Protein AF-A0AAI8CLS2-F1 (afdb_monomer_lite)

Organism: Fervidobacterium islandicum (NCBI:txid2423)

pLDDT: mean 77.02, std 8.95, range [35.53, 89.19]

Secondary structure (DSSP, 8-state):
-HHHHHHHHHHHHHIIIIIHHHHHHHHHHH-HHHHHHHHHTHHHHHHHHHHHHHHHHHHHHHHHHHHHHHHHHHHHHHHHHHHHTTTT----HHHHHHHHHHHHHHHHHHHHHTHHHHHHHHHHHHHHHHHHHHHHHHHHHHT----HHHHHHHHHHHHHHHHHHHHHHHHHTTTS--

Radius of gyration: 22.96 Å; chains: 1; bounding box: 49×46×66 Å

Sequence (178 aa):
MVELVTLLAMGLIVGYGYVSPLIFNFVEKFLPQLSNSFQSNALLYSIIISVIFAVIFYSLYKSIIFLGSFIISFLVGSFLIKSFLTPYLTLEWYVYVVIGLLTGLIGGLYAVRNSSKFVGLVSTAVCSFILASIASSFFDKYVFALNNTVFGWIVFVLSLFIFLVRITKLWGVKEHGK

Foldseek 3Di:
DVVLVVLLVVLLCCLQPPVLVVVLVVCCVPPVVCNVVCVVCVVVVSVVSSNVSSVVSVVCVLVVQLQVQLVVQLVVQLVCCVVPVVVPDPDDPVVSNVSSNVSSNVRSVVCSVVVVVSCVLVVLLVVLLVVLLVVLVCCCVPPHVDDPVVSVVSSVVRSVVSSVVVVCVVPVVVVPDD

Structure (mmCIF, N/CA/C/O backbone):
data_AF-A0AAI8CLS2-F1
#
_entry.id   AF-A0AAI8CLS2-F1
#
loop_
_at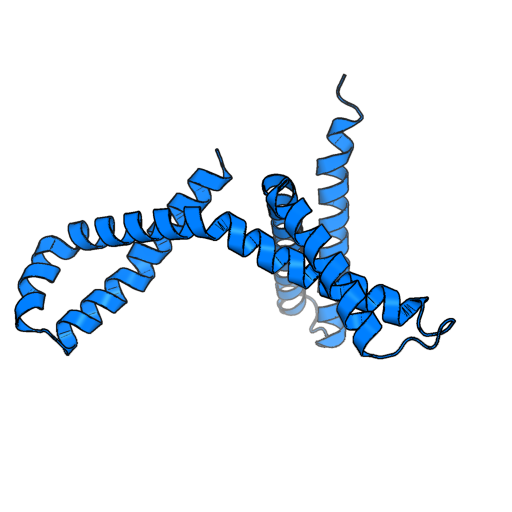om_site.group_PDB
_atom_site.id
_atom_site.type_symbol
_atom_site.label_atom_id
_atom_site.label_alt_id
_atom_site.label_comp_id
_atom_site.label_asym_id
_atom_site.label_entity_id
_atom_site.label_seq_id
_atom_site.pdbx_PDB_ins_code
_atom_site.Cartn_x
_atom_site.Cartn_y
_atom_site.Cartn_z
_atom_site.occupancy
_atom_site.B_iso_or_equiv
_atom_site.auth_seq_id
_atom_site.auth_comp_id
_atom_site.auth_asym_id
_atom_site.auth_atom_id
_atom_site.pdbx_PDB_model_num
ATOM 1 N N . MET A 1 1 ? -17.441 11.605 -0.946 1.00 51.47 1 MET A N 1
ATOM 2 C CA . MET A 1 1 ? -18.238 10.925 0.101 1.00 51.47 1 MET A CA 1
ATOM 3 C C . MET A 1 1 ? -17.693 9.548 0.446 1.00 51.47 1 MET A C 1
ATOM 5 O O . MET A 1 1 ? -17.445 9.331 1.619 1.00 51.47 1 MET A O 1
ATOM 9 N N . VAL A 1 2 ? -17.460 8.653 -0.526 1.00 60.72 2 VAL A N 1
ATOM 10 C CA . VAL A 1 2 ? -17.016 7.268 -0.253 1.00 60.72 2 VAL A CA 1
ATOM 11 C C . VAL A 1 2 ? -15.751 7.199 0.613 1.00 60.72 2 VAL A C 1
ATOM 13 O O . VAL A 1 2 ? -15.789 6.524 1.629 1.00 60.72 2 VAL A O 1
ATOM 16 N N . GLU A 1 3 ? -14.697 7.967 0.298 1.00 62.22 3 GLU A N 1
ATOM 17 C CA . GLU A 1 3 ? -13.456 8.015 1.104 1.00 62.22 3 GLU A CA 1
ATOM 18 C C . GLU A 1 3 ? -13.710 8.360 2.580 1.00 62.22 3 GLU A C 1
ATOM 20 O O . GLU A 1 3 ? -13.174 7.717 3.480 1.00 62.22 3 GLU A O 1
ATOM 25 N N . LEU A 1 4 ? -14.557 9.361 2.825 1.00 64.81 4 LEU A N 1
ATOM 26 C CA . LEU A 1 4 ? -14.861 9.866 4.162 1.00 64.81 4 LEU A CA 1
ATOM 27 C C . LEU A 1 4 ? -15.643 8.818 4.967 1.00 64.81 4 LEU A C 1
ATOM 29 O O . LEU A 1 4 ? -15.318 8.561 6.122 1.00 64.81 4 LEU A O 1
ATOM 33 N N . VAL A 1 5 ? -16.603 8.144 4.324 1.00 71.31 5 VAL A N 1
ATOM 34 C CA . VAL A 1 5 ? -17.370 7.043 4.926 1.00 71.31 5 VAL A CA 1
ATOM 35 C C . VAL A 1 5 ? -16.474 5.836 5.211 1.00 71.31 5 VAL A C 1
ATOM 37 O O . VAL A 1 5 ? -16.562 5.260 6.290 1.00 71.31 5 VAL A O 1
ATOM 40 N N . THR A 1 6 ? -15.570 5.474 4.296 1.00 70.00 6 THR A N 1
ATOM 41 C CA . THR A 1 6 ? -14.635 4.359 4.513 1.00 70.00 6 THR A CA 1
ATOM 42 C C . THR A 1 6 ? -13.620 4.648 5.611 1.00 70.00 6 THR A C 1
ATOM 44 O O . THR A 1 6 ? -13.322 3.755 6.393 1.00 70.00 6 THR A O 1
ATOM 47 N N . LEU A 1 7 ? -13.116 5.882 5.722 1.00 72.69 7 LEU A N 1
ATOM 48 C CA . LEU A 1 7 ? -12.191 6.277 6.791 1.00 72.69 7 LEU A CA 1
ATOM 49 C C . LEU A 1 7 ? -12.884 6.318 8.153 1.00 72.69 7 LEU A C 1
ATOM 51 O O . LEU A 1 7 ? -12.313 5.850 9.134 1.00 72.69 7 LEU A O 1
ATOM 55 N N . LEU A 1 8 ? -14.125 6.814 8.200 1.00 71.38 8 LEU A N 1
ATOM 56 C CA . LEU A 1 8 ? -14.969 6.733 9.393 1.00 71.38 8 LEU A CA 1
ATOM 57 C C . LEU A 1 8 ? -15.184 5.277 9.807 1.00 71.38 8 LEU A C 1
ATOM 59 O O . LEU A 1 8 ? -14.926 4.931 10.954 1.00 71.38 8 LEU A O 1
ATOM 63 N N . ALA A 1 9 ? -15.591 4.412 8.876 1.00 76.62 9 ALA A N 1
ATOM 64 C CA . ALA A 1 9 ? -15.801 2.994 9.150 1.00 76.62 9 ALA A CA 1
ATOM 65 C C . ALA A 1 9 ? -14.513 2.305 9.629 1.00 76.62 9 ALA A C 1
ATOM 67 O O . ALA A 1 9 ? -14.543 1.570 10.611 1.00 76.62 9 ALA A O 1
ATOM 68 N N . MET A 1 10 ? -13.370 2.586 8.996 1.00 76.81 10 MET A N 1
ATOM 69 C CA . MET A 1 10 ? -12.078 2.026 9.398 1.00 76.81 10 MET A CA 1
ATOM 70 C C . MET A 1 10 ? -11.673 2.493 10.801 1.00 76.81 10 MET A C 1
ATOM 72 O O . MET A 1 10 ? -11.238 1.686 11.617 1.00 76.81 10 MET A O 1
ATOM 76 N N . GLY A 1 11 ? -11.854 3.781 11.109 1.00 75.19 11 GLY A N 1
ATOM 77 C CA . GLY A 1 11 ? -11.578 4.326 12.436 1.00 75.19 11 GLY A CA 1
ATOM 78 C C . GLY A 1 11 ? -12.482 3.749 13.519 1.00 75.19 11 GLY A C 1
ATOM 79 O O . GLY A 1 11 ? -12.001 3.462 14.613 1.00 75.19 11 GLY A O 1
ATOM 80 N N . LEU A 1 12 ? -13.749 3.485 13.189 1.00 79.50 12 LEU A N 1
ATOM 81 C CA . LEU A 1 12 ? -14.672 2.797 14.085 1.00 79.50 12 LEU A CA 1
ATOM 82 C C . LEU A 1 12 ? -14.254 1.340 14.328 1.00 79.50 12 LEU A C 1
ATOM 84 O O . LEU A 1 12 ? -14.212 0.905 15.474 1.00 79.50 12 LEU A O 1
ATOM 88 N N . ILE A 1 13 ? -13.889 0.600 13.276 1.00 83.44 13 ILE A N 1
ATOM 89 C CA . ILE A 1 13 ? -13.446 -0.800 13.387 1.00 83.44 13 ILE A CA 1
ATOM 90 C C . ILE A 1 13 ? -12.160 -0.902 14.211 1.00 83.44 13 ILE A C 1
ATOM 92 O O . ILE A 1 13 ? -12.062 -1.745 15.098 1.00 83.44 13 ILE A O 1
ATOM 96 N N . VAL A 1 14 ? -11.173 -0.045 13.943 1.00 81.00 14 VAL A N 1
ATOM 97 C CA . VAL A 1 14 ? -9.892 -0.057 14.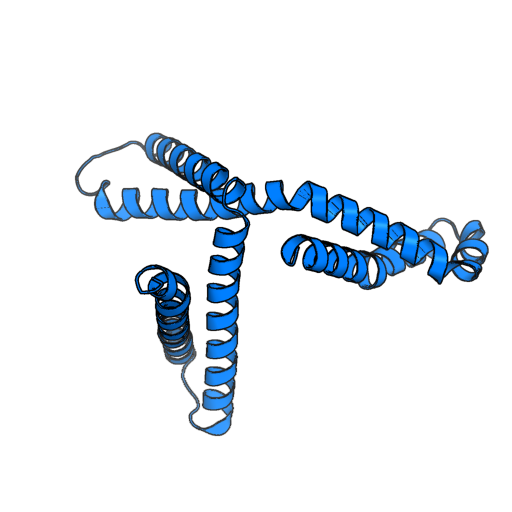661 1.00 81.00 14 VAL A CA 1
ATOM 98 C C . VAL A 1 14 ? -10.077 0.392 16.109 1.00 81.00 14 VAL A C 1
ATOM 100 O O . VAL A 1 14 ? -9.566 -0.253 17.028 1.00 81.00 14 VAL A O 1
ATOM 103 N N . GLY A 1 15 ? -10.835 1.468 16.325 1.00 76.88 15 GLY A N 1
ATOM 104 C CA . GLY A 1 15 ? -11.106 2.000 17.653 1.00 76.88 15 GLY A CA 1
ATOM 105 C C . GLY A 1 15 ? -11.860 1.011 18.538 1.00 76.88 15 GLY A C 1
ATOM 106 O O . GLY A 1 15 ? -11.445 0.781 19.673 1.00 76.88 15 GLY A O 1
ATOM 107 N N . TYR A 1 16 ? -12.905 0.368 18.016 1.00 81.00 16 TYR A N 1
ATOM 108 C CA . TYR A 1 16 ? -13.690 -0.616 18.757 1.00 81.00 16 TYR A CA 1
ATOM 109 C C . TYR A 1 16 ? -12.960 -1.958 18.884 1.00 81.00 16 TYR A C 1
ATOM 111 O O . TYR A 1 16 ? -12.833 -2.494 19.980 1.00 81.00 16 TYR A O 1
ATOM 119 N N . GLY A 1 17 ? -12.458 -2.496 17.770 1.00 79.12 17 GLY A N 1
ATOM 120 C CA . GLY A 1 17 ? -11.960 -3.869 17.688 1.00 79.12 17 GLY A CA 1
ATOM 121 C C . GLY A 1 17 ? -10.555 -4.083 18.243 1.00 79.12 17 GLY A C 1
ATOM 122 O O . GLY A 1 17 ? -10.260 -5.173 18.722 1.00 79.12 17 GLY A O 1
ATOM 123 N N . TYR A 1 18 ? -9.689 -3.067 18.202 1.00 81.06 18 TYR A N 1
ATOM 124 C CA . TYR A 1 18 ? -8.282 -3.222 18.593 1.00 81.06 18 TYR A CA 1
ATOM 125 C C . TYR A 1 18 ? -7.878 -2.288 19.728 1.00 81.06 18 TYR A C 1
ATOM 127 O O . TYR A 1 18 ? -7.252 -2.723 20.693 1.00 81.06 18 TYR A O 1
ATOM 135 N N . VAL A 1 19 ? -8.234 -1.006 19.640 1.00 80.56 19 VAL A N 1
ATOM 136 C CA . VAL A 1 19 ? -7.727 -0.008 20.591 1.00 80.56 19 VAL A CA 1
ATOM 137 C C . VAL A 1 19 ? -8.482 -0.042 21.915 1.00 80.56 19 VAL A C 1
ATOM 139 O O . VAL A 1 19 ? -7.856 -0.058 22.972 1.00 80.56 19 VAL A O 1
ATOM 142 N N . SER A 1 20 ? -9.813 -0.096 21.877 1.00 80.44 20 SER A N 1
ATOM 143 C CA . SER A 1 20 ? -10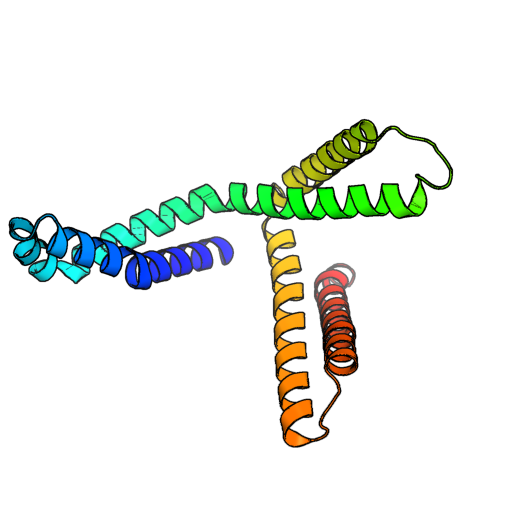.638 -0.194 23.085 1.00 80.44 20 SER A CA 1
ATOM 144 C C . SER A 1 20 ? -10.246 -1.385 23.974 1.00 80.44 20 SER A C 1
ATOM 146 O O . SER A 1 20 ? -9.955 -1.150 25.146 1.00 80.44 20 SER A O 1
ATOM 148 N N . PRO A 1 21 ? -10.138 -2.636 23.473 1.00 80.81 21 PRO A N 1
ATOM 149 C CA . PRO A 1 21 ? -9.720 -3.768 24.305 1.00 80.81 21 PRO A CA 1
ATOM 150 C C . PRO A 1 21 ? -8.289 -3.629 24.840 1.00 80.81 21 PRO A C 1
ATOM 152 O O . PRO A 1 21 ? -8.031 -4.015 25.977 1.00 80.81 21 PRO A O 1
ATOM 155 N N . LEU A 1 22 ? -7.367 -3.023 24.084 1.00 83.94 22 LEU A N 1
ATOM 156 C CA . LEU A 1 22 ? -6.023 -2.707 24.585 1.00 83.94 22 LEU A CA 1
ATOM 157 C C . LEU A 1 22 ? -6.061 -1.729 25.765 1.00 83.94 22 LEU A C 1
ATOM 159 O O . LEU A 1 22 ? -5.379 -1.952 26.763 1.00 83.94 22 LEU A O 1
ATOM 163 N N . ILE A 1 23 ? -6.868 -0.670 25.667 1.00 81.50 23 ILE A N 1
ATOM 164 C CA . ILE A 1 23 ? -7.037 0.318 26.737 1.00 81.50 23 ILE A CA 1
ATOM 165 C C . ILE A 1 23 ? -7.718 -0.320 27.951 1.00 81.50 23 ILE A C 1
ATOM 167 O O . ILE A 1 23 ? -7.256 -0.108 29.068 1.00 81.50 23 ILE A O 1
ATOM 171 N N . PHE A 1 24 ? -8.754 -1.142 27.758 1.00 83.19 24 PHE A N 1
ATOM 172 C CA . PHE A 1 24 ? -9.413 -1.846 28.862 1.00 83.19 24 PHE A CA 1
ATOM 173 C C . PHE A 1 24 ? -8.451 -2.792 29.587 1.00 83.19 24 PHE A C 1
ATOM 175 O O . PHE A 1 24 ? -8.332 -2.702 30.806 1.00 83.19 24 PHE A O 1
ATOM 182 N N . ASN A 1 25 ? -7.686 -3.604 28.850 1.00 83.31 25 ASN A N 1
ATOM 183 C CA . ASN A 1 25 ? -6.671 -4.488 29.430 1.00 83.31 25 ASN A CA 1
ATOM 184 C C . ASN A 1 25 ? -5.578 -3.702 30.171 1.00 83.31 25 ASN A C 1
ATOM 186 O O . ASN A 1 25 ? -5.066 -4.146 31.198 1.00 83.31 25 ASN A O 1
ATOM 190 N N . PHE A 1 26 ? -5.203 -2.525 29.664 1.00 85.19 26 PHE A N 1
ATOM 191 C CA . PHE A 1 26 ? -4.232 -1.654 30.318 1.00 85.19 26 PHE A CA 1
ATOM 192 C C . PHE A 1 26 ? -4.783 -1.067 31.625 1.00 85.19 26 PHE A C 1
ATOM 194 O O . PHE A 1 26 ? -4.105 -1.109 32.651 1.00 85.19 26 PHE A O 1
ATOM 201 N N . VAL A 1 27 ? -6.016 -0.555 31.612 1.00 83.06 27 VAL A N 1
ATOM 202 C CA . VAL A 1 27 ? -6.683 -0.008 32.804 1.00 83.06 27 VAL A CA 1
ATOM 203 C C . VAL A 1 27 ? -6.880 -1.096 33.853 1.00 83.06 27 VAL A C 1
ATOM 205 O O . VAL A 1 27 ? -6.579 -0.870 35.017 1.00 83.06 27 VAL A O 1
ATOM 208 N N . GLU A 1 28 ? -7.298 -2.295 33.457 1.00 81.69 28 GLU A N 1
ATOM 209 C CA . GLU A 1 28 ? -7.449 -3.427 34.373 1.00 81.69 28 GLU A CA 1
ATOM 210 C C . GLU A 1 28 ? -6.116 -3.824 35.026 1.00 81.69 28 GLU A C 1
ATOM 212 O O . GLU A 1 28 ? -6.063 -4.083 36.227 1.00 81.69 28 GLU A O 1
ATOM 217 N N . LYS A 1 29 ? -5.019 -3.799 34.259 1.00 83.56 29 LYS A N 1
ATOM 218 C CA . LYS A 1 29 ? -3.692 -4.206 34.731 1.00 83.56 29 LYS A CA 1
ATOM 219 C C . LYS A 1 29 ? -2.992 -3.164 35.607 1.00 83.56 29 LYS A C 1
ATOM 221 O O . LYS A 1 29 ? -2.280 -3.542 36.534 1.00 83.56 29 LYS A O 1
ATOM 226 N N . PHE A 1 30 ? -3.144 -1.876 35.306 1.00 84.00 30 PHE A N 1
ATOM 227 C CA . PHE A 1 30 ? -2.378 -0.806 35.963 1.00 84.00 30 PHE A CA 1
ATOM 228 C C . PHE A 1 30 ? -3.219 0.088 36.881 1.00 84.00 30 PHE A C 1
ATOM 230 O O . PHE A 1 30 ? -2.669 0.734 37.769 1.00 84.00 30 PHE A O 1
ATOM 237 N N . LEU A 1 31 ? -4.539 0.125 36.695 1.00 82.88 31 LEU A N 1
ATOM 238 C CA . LEU A 1 31 ? -5.479 0.981 37.426 1.00 82.88 31 LEU A CA 1
ATOM 239 C C . LEU A 1 31 ? -6.772 0.207 37.771 1.00 82.88 31 LEU A C 1
ATOM 241 O O . LEU A 1 31 ? -7.870 0.626 37.393 1.00 82.88 31 LEU A O 1
ATOM 245 N N . PRO A 1 32 ? -6.681 -0.907 38.524 1.00 78.50 32 PRO A N 1
ATOM 246 C CA . PRO A 1 32 ? -7.816 -1.804 38.774 1.00 78.50 32 PRO A CA 1
ATOM 247 C C . PRO A 1 32 ? -8.991 -1.113 39.483 1.00 78.50 32 PRO A C 1
ATOM 249 O O . PRO A 1 32 ? -10.144 -1.480 39.288 1.00 78.50 32 PRO A O 1
ATOM 252 N N . GLN A 1 33 ? -8.717 -0.052 40.246 1.00 79.75 33 GLN A N 1
ATOM 253 C CA . GLN A 1 33 ? -9.726 0.761 40.937 1.00 79.75 33 GLN A CA 1
ATOM 254 C C . GLN A 1 33 ? -10.695 1.469 39.969 1.00 79.75 33 GLN A C 1
ATOM 256 O O . GLN A 1 33 ? -11.824 1.778 40.340 1.00 79.75 33 GLN A O 1
ATOM 261 N N . LEU A 1 34 ? -10.265 1.716 38.727 1.00 75.62 34 LEU A N 1
ATOM 262 C CA . LEU A 1 34 ? -11.067 2.339 37.672 1.00 75.62 34 LEU A CA 1
ATOM 263 C C . LEU A 1 34 ? -11.750 1.309 36.757 1.00 75.62 34 LEU A C 1
ATOM 265 O O . LEU A 1 34 ? -12.619 1.694 35.971 1.00 75.62 34 LEU A O 1
ATOM 269 N N . SER A 1 35 ? -11.403 0.016 36.848 1.00 72.06 35 SER A N 1
ATOM 270 C CA . SER A 1 35 ? -11.877 -0.989 35.886 1.00 72.06 35 SER A CA 1
ATOM 271 C C . SER A 1 35 ? -13.390 -1.209 35.972 1.00 72.06 35 SER A C 1
ATOM 273 O O . SER A 1 35 ? -14.047 -1.255 34.936 1.00 72.06 35 SER A O 1
ATOM 275 N N . ASN A 1 36 ? -13.969 -1.218 37.178 1.00 74.69 36 ASN A N 1
ATOM 276 C CA . ASN A 1 36 ? -15.412 -1.403 37.381 1.00 74.69 36 ASN A CA 1
ATOM 277 C C . ASN A 1 36 ? -16.246 -0.289 36.718 1.00 74.69 36 ASN A C 1
ATOM 279 O O . ASN A 1 36 ? -17.269 -0.562 36.087 1.00 74.69 36 ASN A O 1
ATOM 283 N N . SER A 1 37 ? -15.787 0.965 36.796 1.00 73.50 37 SER A N 1
ATOM 284 C CA . SER A 1 37 ? -16.442 2.101 36.127 1.00 73.50 37 SER A CA 1
ATOM 285 C C . SER A 1 37 ? -16.297 2.043 34.603 1.00 73.50 37 SER A C 1
ATOM 287 O O . SER A 1 37 ? -17.228 2.411 33.882 1.00 73.50 37 SER A O 1
ATOM 289 N N . PHE A 1 38 ? -15.151 1.561 34.110 1.00 70.44 38 PHE A N 1
ATOM 290 C CA . PHE A 1 38 ? -14.896 1.370 32.680 1.00 70.44 38 PHE A CA 1
ATOM 291 C C . PHE A 1 38 ? -15.705 0.207 32.094 1.00 70.44 38 PHE A C 1
ATOM 293 O O . PHE A 1 38 ? -16.235 0.349 30.997 1.00 70.44 38 PHE A O 1
ATOM 300 N N . GLN A 1 39 ? -15.855 -0.905 32.819 1.00 73.31 39 GLN A N 1
ATOM 301 C CA . GLN A 1 39 ? -16.646 -2.063 32.390 1.00 73.31 39 GLN A CA 1
ATOM 302 C C . GLN A 1 39 ? -18.146 -1.748 32.349 1.00 73.31 39 GLN A C 1
ATOM 304 O O . GLN A 1 39 ? -18.809 -2.071 31.365 1.00 73.31 39 GLN A O 1
ATOM 309 N N . SER A 1 40 ? -18.667 -1.042 33.360 1.00 79.38 40 SER A N 1
ATOM 310 C CA . SER A 1 40 ? -20.080 -0.631 33.416 1.00 79.38 40 SER A CA 1
ATOM 311 C C . SER A 1 40 ? -20.492 0.258 32.229 1.00 79.38 40 SER A C 1
ATOM 313 O O . SER A 1 40 ? -21.614 0.178 31.737 1.00 79.38 40 SER A O 1
ATOM 315 N N . ASN A 1 41 ? -19.553 1.051 31.699 1.00 80.00 41 ASN A N 1
ATOM 316 C CA . ASN A 1 41 ? -19.779 1.956 30.567 1.00 80.00 41 ASN A CA 1
ATOM 317 C C . ASN A 1 41 ? -18.962 1.576 29.320 1.00 80.00 41 ASN A C 1
ATOM 319 O O . ASN A 1 41 ? -18.672 2.437 28.484 1.00 80.00 41 ASN A O 1
ATOM 323 N N . ALA A 1 42 ? -18.575 0.305 29.177 1.00 72.44 42 ALA A N 1
ATOM 324 C CA . ALA A 1 42 ? -17.601 -0.124 28.172 1.00 72.44 42 ALA A CA 1
ATOM 325 C C . ALA A 1 42 ? -18.008 0.253 26.740 1.00 72.44 42 ALA A C 1
ATOM 327 O O . ALA A 1 42 ? -17.182 0.722 25.956 1.00 72.44 42 ALA A O 1
ATOM 328 N N . LEU A 1 43 ? -19.298 0.131 26.413 1.00 75.38 43 LEU A N 1
ATOM 329 C CA . LEU A 1 43 ? -19.830 0.542 25.113 1.00 75.38 43 LEU A CA 1
ATOM 330 C C . LEU A 1 43 ? -19.639 2.043 24.866 1.00 75.38 43 LEU A C 1
ATOM 332 O O . LEU A 1 43 ? -19.161 2.431 23.803 1.00 75.38 43 LEU A O 1
ATOM 336 N N . LEU A 1 44 ? -19.940 2.880 25.855 1.00 78.94 44 LEU A N 1
ATOM 337 C CA . LEU A 1 44 ? -19.869 4.336 25.741 1.00 78.94 44 LEU A CA 1
ATOM 338 C C . LEU A 1 44 ? -18.415 4.800 25.556 1.00 78.94 44 LEU A C 1
ATOM 340 O O . LEU A 1 44 ? -18.120 5.566 24.638 1.00 78.94 44 LEU A O 1
ATOM 344 N N . TYR A 1 45 ? -17.486 4.246 26.340 1.00 76.56 45 TYR A N 1
ATOM 345 C CA . TYR A 1 45 ? -16.053 4.501 26.170 1.00 76.56 45 TYR A CA 1
ATOM 346 C C . TYR A 1 45 ? -15.520 3.991 24.828 1.00 76.56 45 TYR A C 1
ATOM 348 O O . TYR A 1 45 ? -14.764 4.702 24.166 1.00 76.56 45 TYR A O 1
ATOM 356 N N . SER A 1 46 ? -15.954 2.809 24.381 1.00 77.69 46 SER A N 1
ATOM 357 C CA . SER A 1 46 ? -15.535 2.261 23.087 1.00 77.69 46 SER A CA 1
ATOM 358 C C . SER A 1 46 ? -15.987 3.134 21.914 1.00 77.69 46 SER A C 1
ATOM 360 O O . SER A 1 46 ? -15.221 3.343 20.973 1.00 77.69 46 SER A O 1
ATOM 362 N N . ILE A 1 47 ? -17.187 3.720 21.989 1.00 79.19 47 ILE A N 1
ATOM 363 C CA . ILE A 1 47 ? -17.706 4.649 20.979 1.00 79.19 47 ILE A CA 1
ATOM 364 C C . ILE A 1 47 ? -16.873 5.932 20.966 1.00 79.19 47 ILE A C 1
ATOM 366 O O . ILE A 1 47 ? -16.464 6.376 19.896 1.00 79.19 47 ILE A O 1
ATOM 370 N N . ILE A 1 48 ? -16.562 6.500 22.135 1.00 79.81 48 ILE A N 1
ATOM 371 C CA . ILE A 1 48 ? -15.729 7.707 22.243 1.00 79.81 48 ILE A CA 1
ATOM 372 C C . ILE A 1 48 ? -14.344 7.466 21.627 1.00 79.81 48 ILE A C 1
ATOM 374 O O . ILE A 1 48 ? -13.903 8.243 20.780 1.00 79.81 48 ILE A O 1
ATOM 378 N N . ILE A 1 49 ? -13.684 6.362 21.989 1.00 79.69 49 ILE A N 1
ATOM 379 C CA . ILE A 1 49 ? -12.376 5.974 21.438 1.00 79.69 49 ILE A CA 1
ATOM 380 C C . ILE A 1 49 ? -12.466 5.794 19.917 1.00 79.69 49 ILE A C 1
ATOM 382 O O . ILE A 1 49 ? -11.609 6.276 19.178 1.00 79.69 49 ILE A O 1
ATOM 386 N N . SER A 1 50 ? -13.532 5.163 19.434 1.00 78.19 50 SER A N 1
ATOM 387 C CA . SER A 1 50 ? -13.776 4.935 18.009 1.00 78.19 50 SER A CA 1
ATOM 388 C C . SER A 1 50 ? -13.963 6.231 17.216 1.00 78.19 50 SER A C 1
ATOM 390 O O . SER A 1 50 ? -13.399 6.377 16.131 1.00 78.19 50 SER A O 1
ATOM 392 N N . VAL A 1 51 ? -14.687 7.208 17.768 1.00 78.44 51 VAL A N 1
ATOM 393 C CA . VAL A 1 51 ? -14.844 8.541 17.165 1.00 78.44 51 VAL A CA 1
ATOM 394 C C . VAL A 1 51 ? -13.509 9.286 17.135 1.00 78.44 51 VAL A C 1
ATOM 396 O O . VAL A 1 51 ? -13.151 9.847 16.100 1.00 78.44 51 VAL A O 1
ATOM 399 N N . ILE A 1 52 ? -12.735 9.245 18.225 1.00 79.00 52 ILE A N 1
ATOM 400 C CA . ILE A 1 52 ? -11.397 9.855 18.285 1.00 79.00 52 ILE A CA 1
ATOM 401 C C . ILE A 1 52 ? -10.494 9.263 17.197 1.00 79.00 52 ILE A C 1
ATOM 403 O O . ILE A 1 52 ? -9.879 10.007 16.433 1.00 79.00 52 ILE A O 1
ATOM 407 N N . PHE A 1 53 ? -10.455 7.935 17.065 1.00 75.69 53 PHE A N 1
ATOM 408 C CA . PHE A 1 53 ? -9.645 7.279 16.040 1.00 75.69 53 PHE A CA 1
ATOM 409 C C . PHE A 1 53 ? -10.116 7.590 14.624 1.00 75.69 53 PHE A C 1
ATOM 411 O O . PHE A 1 53 ? -9.281 7.812 13.751 1.00 75.69 53 PHE A O 1
ATOM 418 N N . ALA A 1 54 ? -11.421 7.688 14.379 1.00 73.56 54 ALA A N 1
ATOM 419 C CA . ALA A 1 54 ? -11.927 8.120 13.083 1.00 73.56 54 ALA A CA 1
ATOM 420 C C . ALA A 1 54 ? -11.484 9.548 12.713 1.00 73.56 54 ALA A C 1
ATOM 422 O O . ALA A 1 54 ? -11.085 9.787 11.572 1.00 73.56 54 ALA A O 1
ATOM 423 N N . VAL A 1 55 ? -11.475 10.480 13.673 1.00 74.50 55 VAL A N 1
ATOM 424 C CA . VAL A 1 55 ? -10.963 11.849 13.472 1.00 74.50 55 VAL A CA 1
ATOM 425 C C . VAL A 1 55 ? -9.456 11.841 13.204 1.00 74.50 55 VAL A C 1
ATOM 427 O O . VAL A 1 55 ? -8.988 12.517 12.285 1.00 74.50 55 VAL A O 1
ATOM 430 N N . ILE A 1 56 ? -8.695 11.041 13.955 1.00 75.19 56 ILE A N 1
ATOM 431 C CA . ILE A 1 56 ? -7.249 10.875 13.757 1.00 75.19 56 ILE A CA 1
ATOM 432 C C . ILE A 1 56 ? -6.962 10.316 12.360 1.00 75.19 56 ILE A C 1
ATOM 434 O O . ILE A 1 56 ? -6.157 10.890 11.633 1.00 75.19 56 ILE A O 1
ATOM 438 N N . PHE A 1 57 ? -7.641 9.246 11.942 1.00 72.81 57 PHE A N 1
ATOM 439 C CA . PHE A 1 57 ? -7.465 8.668 10.608 1.00 72.81 57 PHE A CA 1
ATOM 440 C C . PHE A 1 57 ? -7.855 9.639 9.499 1.00 72.81 57 PHE A C 1
ATOM 442 O O . PHE A 1 57 ? -7.153 9.719 8.494 1.00 72.81 57 PHE A O 1
ATOM 449 N N . TYR A 1 58 ? -8.924 10.413 9.683 1.00 70.44 58 TYR A N 1
ATOM 450 C CA . TYR A 1 58 ? -9.306 11.452 8.733 1.00 70.44 58 TYR A CA 1
ATOM 451 C C . TYR A 1 58 ? -8.228 12.541 8.606 1.00 70.44 58 TYR A C 1
ATOM 453 O O . TYR A 1 58 ? -7.892 12.953 7.495 1.00 70.44 58 TYR A O 1
ATOM 461 N N . SER A 1 59 ? -7.639 12.962 9.728 1.00 66.06 59 SER A N 1
ATOM 462 C CA . SER A 1 59 ? -6.551 13.946 9.756 1.00 66.06 59 SER A CA 1
ATOM 463 C C . SER A 1 59 ? -5.259 13.404 9.127 1.00 66.06 59 SER A C 1
ATOM 465 O O . SER A 1 59 ? -4.610 14.072 8.321 1.00 66.06 59 SER A O 1
ATOM 467 N N . LEU A 1 60 ? -4.911 12.150 9.427 1.00 75.69 60 LEU A N 1
ATOM 468 C CA . LEU A 1 60 ? -3.698 11.498 8.933 1.00 75.69 60 LEU A CA 1
ATOM 469 C C . LEU A 1 60 ? -3.812 11.021 7.485 1.00 75.69 60 LEU A C 1
ATOM 471 O O . LEU A 1 60 ? -2.783 10.843 6.841 1.00 75.69 60 LEU A O 1
ATOM 475 N N . TYR A 1 61 ? -5.020 10.845 6.948 1.00 74.94 61 TYR A N 1
ATOM 476 C CA . TYR A 1 61 ? -5.267 10.297 5.611 1.00 74.94 61 TYR A CA 1
ATOM 477 C C . TYR A 1 61 ? -4.419 10.960 4.521 1.00 74.94 61 TYR A C 1
ATOM 479 O O . TYR A 1 61 ? -3.705 10.283 3.781 1.00 74.94 61 TYR A O 1
ATOM 487 N N . LYS A 1 62 ? -4.438 12.297 4.454 1.00 71.75 62 LYS A N 1
ATOM 488 C CA . LYS A 1 62 ? -3.650 13.041 3.459 1.00 71.75 62 LYS A CA 1
ATOM 489 C C . LYS A 1 62 ? -2.147 12.881 3.677 1.00 71.75 62 LYS A C 1
ATOM 491 O O . LYS A 1 62 ? -1.405 12.804 2.704 1.00 71.75 62 LYS A O 1
ATOM 496 N N . SER A 1 63 ? -1.716 12.784 4.932 1.00 76.81 63 SER A N 1
ATOM 497 C CA . SER A 1 63 ? -0.312 12.573 5.293 1.00 76.81 63 SER A CA 1
ATOM 498 C C . SER A 1 63 ? 0.167 11.165 4.912 1.00 76.81 63 SER A C 1
ATOM 500 O O . SER A 1 63 ? 1.253 11.000 4.367 1.00 76.81 63 SER A O 1
ATOM 502 N N . ILE A 1 64 ? -0.676 10.146 5.102 1.00 78.12 64 ILE A N 1
ATOM 503 C CA . ILE A 1 64 ? -0.390 8.756 4.717 1.00 78.12 64 ILE A CA 1
ATOM 504 C C . ILE A 1 64 ? -0.331 8.620 3.193 1.00 78.12 64 ILE A C 1
ATOM 506 O O . ILE A 1 64 ? 0.585 7.987 2.671 1.00 78.12 64 ILE A O 1
ATOM 510 N N . ILE A 1 65 ? -1.265 9.243 2.465 1.00 79.06 65 ILE A N 1
ATOM 511 C CA . ILE A 1 65 ? -1.224 9.270 0.996 1.00 79.06 65 ILE A CA 1
ATOM 512 C C . ILE A 1 65 ? 0.046 9.950 0.510 1.00 79.06 65 ILE A C 1
ATOM 514 O O . ILE A 1 65 ? 0.708 9.414 -0.378 1.00 79.06 65 ILE A O 1
ATOM 518 N N . PHE A 1 66 ? 0.394 11.101 1.090 1.00 75.62 66 PHE A N 1
ATOM 519 C CA . PHE A 1 66 ? 1.628 11.807 0.768 1.00 75.62 66 PHE A CA 1
ATOM 520 C C . PHE A 1 66 ? 2.839 10.897 0.953 1.00 75.62 66 PHE A C 1
ATOM 522 O O . PHE A 1 66 ? 3.609 10.717 0.019 1.00 75.62 66 PHE A O 1
ATOM 529 N N . LEU A 1 67 ? 2.974 10.269 2.122 1.00 79.12 67 LEU A N 1
ATOM 530 C CA . LEU A 1 67 ? 4.124 9.432 2.448 1.00 79.12 67 LEU A CA 1
ATOM 531 C C . LEU A 1 67 ? 4.207 8.189 1.548 1.00 79.12 67 LEU A C 1
ATOM 533 O O . LEU A 1 67 ? 5.269 7.877 1.015 1.00 79.12 67 LEU A O 1
ATOM 537 N N . GLY A 1 68 ? 3.086 7.496 1.333 1.00 79.00 68 GLY A N 1
ATOM 538 C CA . GLY A 1 68 ? 3.045 6.297 0.495 1.00 79.00 68 GLY A CA 1
ATOM 539 C C . GLY A 1 68 ? 3.380 6.598 -0.966 1.00 79.00 68 GLY A C 1
ATOM 540 O O . GLY A 1 68 ? 4.213 5.927 -1.571 1.00 79.00 68 GLY A O 1
ATOM 541 N N . SER A 1 69 ? 2.780 7.646 -1.531 1.00 81.81 69 SER A N 1
ATOM 542 C CA . SER A 1 69 ? 3.070 8.078 -2.905 1.00 81.81 69 SER A CA 1
ATOM 543 C C . SER A 1 69 ? 4.471 8.669 -3.062 1.00 81.81 69 SER A C 1
ATOM 545 O O . SER A 1 69 ? 5.099 8.449 -4.099 1.00 81.81 69 SER A O 1
ATOM 547 N N . PHE A 1 70 ? 4.986 9.349 -2.035 1.00 81.75 70 PHE A N 1
ATOM 548 C CA . PHE A 1 70 ? 6.363 9.823 -1.974 1.00 81.75 70 PHE A CA 1
ATOM 549 C C . PHE A 1 70 ? 7.344 8.660 -2.075 1.00 81.75 70 PHE A C 1
ATOM 551 O O . PHE A 1 70 ? 8.213 8.682 -2.940 1.00 81.75 70 PHE A O 1
ATOM 558 N N . ILE A 1 71 ? 7.170 7.614 -1.261 1.00 83.75 71 ILE A N 1
ATOM 559 C CA . ILE A 1 71 ? 8.047 6.436 -1.270 1.00 83.75 71 ILE A CA 1
ATOM 560 C C . ILE A 1 71 ? 7.980 5.724 -2.623 1.00 83.75 71 ILE A C 1
ATOM 562 O O . ILE A 1 71 ? 9.018 5.414 -3.202 1.00 83.75 71 ILE A O 1
ATOM 566 N N . ILE A 1 72 ? 6.778 5.496 -3.162 1.00 85.00 72 ILE A N 1
ATOM 567 C CA . ILE A 1 72 ? 6.615 4.830 -4.463 1.00 85.00 72 ILE A CA 1
ATOM 568 C C . ILE A 1 72 ? 7.299 5.642 -5.569 1.00 85.00 72 ILE A C 1
ATOM 570 O O . ILE A 1 72 ? 8.064 5.091 -6.355 1.00 85.00 72 ILE A O 1
ATOM 574 N N . SER A 1 73 ? 7.066 6.954 -5.615 1.00 83.38 73 SER A N 1
ATOM 575 C CA . SER A 1 73 ? 7.628 7.822 -6.656 1.00 83.38 73 SER A CA 1
ATOM 576 C C . SER A 1 73 ? 9.140 7.992 -6.503 1.00 83.38 73 SER A C 1
ATOM 578 O O . SER A 1 73 ? 9.848 8.001 -7.505 1.00 83.38 73 SER A O 1
ATOM 580 N N . PHE A 1 74 ? 9.644 8.036 -5.265 1.00 84.38 74 PHE A N 1
ATOM 581 C CA . PHE A 1 74 ? 11.072 8.012 -4.951 1.00 84.38 74 PHE A CA 1
ATOM 582 C C . PHE A 1 74 ? 11.728 6.733 -5.477 1.00 84.38 74 PHE A C 1
ATOM 584 O O . PHE A 1 74 ? 12.755 6.799 -6.152 1.00 84.38 74 PHE A O 1
ATOM 591 N N . LEU A 1 75 ? 11.131 5.567 -5.204 1.00 85.06 75 LEU A N 1
ATOM 592 C CA . LEU A 1 75 ? 11.653 4.273 -5.645 1.00 85.06 75 LEU A CA 1
ATOM 593 C C . LEU A 1 75 ? 11.626 4.147 -7.169 1.00 85.06 75 LEU A C 1
ATOM 595 O O . LEU A 1 75 ? 12.623 3.739 -7.759 1.00 85.06 75 LEU A O 1
ATOM 599 N N . VAL A 1 76 ? 10.521 4.534 -7.811 1.00 83.62 76 VAL A N 1
ATOM 600 C CA . VAL A 1 76 ? 10.385 4.502 -9.275 1.00 83.62 76 VAL A CA 1
ATOM 601 C C . VAL A 1 76 ? 11.368 5.467 -9.935 1.00 83.62 76 VAL A C 1
ATOM 603 O O . VAL A 1 76 ? 12.084 5.065 -10.847 1.00 83.62 76 VAL A O 1
ATOM 606 N N . GLY A 1 77 ? 11.455 6.712 -9.462 1.00 80.62 77 GLY A N 1
ATOM 607 C CA . GLY A 1 77 ? 12.405 7.699 -9.977 1.00 80.62 77 GLY A CA 1
ATOM 608 C C . GLY A 1 77 ? 13.849 7.224 -9.829 1.00 80.62 77 GLY A C 1
ATOM 609 O O . GLY A 1 77 ? 14.601 7.216 -10.800 1.00 80.62 77 GLY A O 1
ATOM 610 N N . SER A 1 78 ? 14.210 6.726 -8.645 1.00 78.94 78 SER A N 1
ATOM 611 C CA . SER A 1 78 ? 15.547 6.181 -8.378 1.00 78.94 78 SER A CA 1
ATOM 612 C C . SER A 1 78 ? 15.864 4.967 -9.253 1.00 78.94 78 SER A C 1
ATOM 614 O O . SER A 1 78 ? 16.974 4.858 -9.772 1.00 78.94 78 SER A O 1
ATOM 616 N N . PHE A 1 79 ? 14.895 4.069 -9.459 1.00 80.44 79 PHE A N 1
ATOM 617 C CA . PHE A 1 79 ? 15.043 2.911 -10.339 1.00 80.44 79 PHE A CA 1
ATOM 618 C C . PHE A 1 79 ? 15.258 3.333 -11.794 1.00 80.44 79 PHE A C 1
ATOM 620 O O . PHE A 1 79 ? 16.211 2.878 -12.416 1.00 80.44 79 PHE A O 1
ATOM 627 N N . LEU A 1 80 ? 14.436 4.243 -12.325 1.00 82.31 80 LEU A N 1
ATOM 628 C CA . LEU A 1 80 ? 14.565 4.721 -13.703 1.00 82.31 80 LEU A CA 1
ATOM 629 C C . LEU A 1 80 ? 15.922 5.387 -13.948 1.00 82.31 80 LEU A C 1
ATOM 631 O O . LEU A 1 80 ? 16.574 5.109 -14.951 1.00 82.31 80 LEU A O 1
ATOM 635 N N . ILE A 1 81 ? 16.389 6.215 -13.014 1.00 78.81 81 ILE A N 1
ATOM 636 C CA . ILE A 1 81 ? 17.703 6.853 -13.138 1.00 78.81 81 ILE A CA 1
ATOM 637 C C . ILE A 1 81 ? 18.812 5.796 -13.093 1.00 78.81 81 ILE A C 1
ATOM 639 O O . ILE A 1 81 ? 19.736 5.847 -13.906 1.00 78.81 81 ILE A O 1
ATOM 643 N N . LYS A 1 82 ? 18.696 4.806 -12.197 1.00 76.31 82 LYS A N 1
ATOM 644 C CA . LYS A 1 82 ? 19.668 3.713 -12.088 1.00 76.31 82 LYS A CA 1
ATOM 645 C C . LYS A 1 82 ? 19.714 2.824 -13.340 1.00 76.31 82 LYS A C 1
ATOM 647 O O . LYS A 1 82 ? 20.772 2.351 -13.743 1.00 76.31 82 LYS A O 1
ATOM 652 N N . SER A 1 83 ? 18.561 2.559 -13.943 1.00 78.38 83 SER A N 1
ATOM 653 C CA . SER A 1 83 ? 18.442 1.665 -15.095 1.00 78.38 83 SER A CA 1
ATOM 654 C C . SER A 1 83 ? 18.804 2.338 -16.415 1.00 78.38 83 SER A C 1
ATOM 656 O O . SER A 1 83 ? 19.345 1.673 -17.292 1.00 78.38 83 SER A O 1
ATOM 658 N N . PHE A 1 84 ? 18.515 3.634 -16.566 1.00 76.69 84 PHE A N 1
ATOM 659 C CA . PHE A 1 84 ? 18.607 4.312 -17.861 1.00 76.69 84 PHE A CA 1
ATOM 660 C C . PHE A 1 84 ? 19.638 5.438 -17.929 1.00 76.69 84 PHE A C 1
ATOM 662 O O . PHE A 1 84 ? 20.090 5.728 -19.027 1.00 76.69 84 PHE A O 1
ATOM 669 N N . LEU A 1 85 ? 20.025 6.080 -16.819 1.00 69.75 85 LEU A N 1
ATOM 670 C CA . LEU A 1 85 ? 20.974 7.209 -16.848 1.00 69.75 85 LEU A CA 1
ATOM 671 C C . LEU A 1 85 ? 22.388 6.818 -16.420 1.00 69.75 85 LEU A C 1
ATOM 673 O O . LEU A 1 85 ? 23.352 7.321 -16.986 1.00 69.75 85 LEU A O 1
ATOM 677 N N . THR A 1 86 ? 22.533 5.913 -15.456 1.00 66.50 86 THR A N 1
ATOM 678 C CA . THR A 1 86 ? 23.844 5.460 -14.944 1.00 66.50 86 THR A CA 1
ATOM 679 C C . THR A 1 86 ? 24.765 4.842 -16.003 1.00 66.50 86 THR A C 1
ATOM 681 O O . THR A 1 86 ? 25.976 5.003 -15.874 1.00 66.50 86 THR A O 1
ATOM 684 N N . PRO A 1 87 ? 24.256 4.174 -17.060 1.00 69.75 87 PRO A N 1
ATOM 685 C CA . PRO A 1 87 ? 25.106 3.707 -18.156 1.00 69.75 87 PRO A CA 1
ATOM 686 C C . PRO A 1 87 ? 25.719 4.837 -19.001 1.00 69.75 87 PRO A C 1
ATOM 688 O O . PRO A 1 87 ? 26.697 4.594 -19.701 1.00 69.75 87 PRO A O 1
ATOM 691 N N . TYR A 1 88 ? 25.155 6.052 -18.957 1.00 67.19 88 TYR A N 1
ATOM 692 C CA . TYR A 1 88 ? 25.528 7.170 -19.837 1.00 67.19 88 TYR A CA 1
ATOM 693 C C . TYR A 1 88 ? 26.093 8.386 -19.090 1.00 67.19 88 TYR A C 1
ATOM 695 O O . TYR A 1 88 ? 26.823 9.177 -19.683 1.00 67.19 88 TYR A O 1
ATOM 703 N N . LEU A 1 89 ? 25.781 8.546 -17.801 1.00 67.25 89 LEU A N 1
ATOM 704 C CA . LEU A 1 89 ? 26.320 9.589 -16.931 1.00 67.25 89 LEU A CA 1
ATOM 705 C C . LEU A 1 89 ? 26.830 8.985 -15.619 1.00 67.25 89 LEU A C 1
ATOM 707 O O . LEU A 1 89 ? 26.077 8.373 -14.860 1.00 67.25 89 LEU A O 1
ATOM 711 N N . THR A 1 90 ? 28.092 9.262 -15.297 1.00 70.75 90 THR A N 1
ATOM 712 C CA . THR A 1 90 ? 28.674 9.006 -13.976 1.00 70.75 90 THR A CA 1
ATOM 713 C C . THR A 1 90 ? 28.200 10.070 -12.988 1.00 70.75 90 THR A C 1
ATOM 715 O O . THR A 1 90 ? 28.890 11.056 -12.737 1.00 70.75 90 THR A O 1
ATOM 718 N N . LEU A 1 91 ? 26.992 9.901 -12.454 1.00 65.31 91 LEU A N 1
ATOM 719 C CA . LEU A 1 91 ? 26.492 10.717 -11.348 1.00 65.31 91 LEU A CA 1
ATOM 720 C C . LEU A 1 91 ? 26.948 10.123 -10.006 1.00 65.31 91 LEU A C 1
ATOM 722 O O . LEU A 1 91 ? 26.981 8.902 -9.823 1.00 65.31 91 LEU A O 1
ATOM 726 N N . GLU A 1 92 ? 27.291 10.988 -9.055 1.00 75.44 92 GLU A N 1
ATOM 727 C CA . GLU A 1 92 ? 27.610 10.570 -7.691 1.00 75.44 92 GLU A CA 1
ATOM 728 C C . GLU A 1 92 ? 26.362 10.118 -6.922 1.00 75.44 92 GLU A C 1
ATOM 730 O O . GLU A 1 92 ? 25.237 10.535 -7.210 1.00 75.44 92 GLU A O 1
ATOM 735 N N . TRP A 1 93 ? 26.566 9.268 -5.909 1.00 72.06 93 TRP A N 1
ATOM 736 C CA . TRP A 1 93 ? 25.478 8.574 -5.218 1.00 72.06 93 TRP A CA 1
ATOM 737 C C . TRP A 1 93 ? 24.431 9.530 -4.610 1.00 72.06 93 TRP A C 1
ATOM 739 O O . TRP A 1 93 ? 23.231 9.250 -4.644 1.00 72.06 93 TRP A O 1
ATOM 749 N N . TYR A 1 94 ? 24.878 10.683 -4.099 1.00 73.69 94 TYR A N 1
ATOM 750 C CA . TYR A 1 94 ? 24.018 11.693 -3.484 1.00 73.69 94 TYR A CA 1
ATOM 751 C C . TYR A 1 94 ? 23.112 12.391 -4.503 1.00 73.69 94 TYR A C 1
ATOM 753 O O . TYR A 1 94 ? 22.002 12.789 -4.157 1.00 73.69 94 TYR A O 1
ATOM 761 N N . VAL A 1 95 ? 23.527 12.496 -5.770 1.00 73.38 95 VAL A N 1
ATOM 762 C CA . VAL A 1 95 ? 22.714 13.140 -6.809 1.00 73.38 95 VAL A CA 1
ATOM 763 C C . VAL A 1 95 ? 21.480 12.294 -7.121 1.00 73.38 95 VAL A C 1
ATOM 765 O O . VAL A 1 95 ? 20.386 12.838 -7.269 1.00 73.38 95 VAL A O 1
ATOM 768 N N . TYR A 1 96 ? 21.603 10.961 -7.119 1.00 71.12 96 TYR A N 1
ATOM 769 C CA . TYR A 1 96 ? 20.448 10.067 -7.275 1.00 71.12 96 TYR A CA 1
ATOM 770 C C . TYR A 1 96 ? 19.454 10.210 -6.131 1.00 71.12 96 TYR A C 1
ATOM 772 O O . TYR A 1 96 ? 18.250 10.218 -6.367 1.00 71.12 96 TYR A O 1
ATOM 780 N N . VAL A 1 97 ? 19.954 10.350 -4.901 1.00 73.94 97 VAL A N 1
ATOM 781 C CA . VAL A 1 97 ? 19.103 10.557 -3.728 1.00 73.94 97 VAL A CA 1
ATOM 782 C C . VAL A 1 97 ? 18.365 11.886 -3.851 1.00 73.94 97 VAL A C 1
ATOM 784 O O . VAL A 1 97 ? 17.160 11.919 -3.638 1.00 73.94 97 VAL A O 1
ATOM 787 N N . VAL A 1 98 ? 19.036 12.963 -4.266 1.00 77.75 98 VAL A N 1
ATOM 788 C CA . VAL A 1 98 ? 18.404 14.280 -4.443 1.00 77.75 98 VAL A CA 1
ATOM 789 C C . VAL A 1 98 ? 17.332 14.253 -5.536 1.00 77.75 98 VAL A C 1
ATOM 791 O O . VAL A 1 98 ? 16.218 14.722 -5.308 1.00 77.75 98 VAL A O 1
ATOM 794 N N . ILE A 1 99 ? 17.609 13.663 -6.702 1.00 80.62 99 ILE A N 1
ATOM 795 C CA . ILE A 1 99 ? 16.613 13.558 -7.781 1.00 80.62 99 ILE A CA 1
ATOM 796 C C . ILE A 1 99 ? 15.467 12.615 -7.371 1.00 80.62 99 ILE A C 1
ATOM 798 O O . ILE A 1 99 ? 14.295 12.902 -7.630 1.00 80.62 99 ILE A O 1
ATOM 802 N N . GLY A 1 100 ? 15.779 11.521 -6.675 1.00 78.50 100 GLY A N 1
ATOM 803 C CA . GLY A 1 100 ? 14.798 10.626 -6.064 1.00 78.50 100 GLY A CA 1
ATOM 804 C C . GLY A 1 100 ? 13.887 11.366 -5.083 1.00 78.50 100 GLY A C 1
ATOM 805 O O . GLY A 1 100 ? 12.671 11.221 -5.135 1.00 78.50 100 GLY A O 1
ATOM 806 N N . LEU A 1 101 ? 14.446 12.215 -4.218 1.00 78.12 101 LEU A N 1
ATOM 807 C CA . LEU A 1 101 ? 13.681 13.027 -3.268 1.00 78.12 101 LEU A CA 1
ATOM 808 C C . LEU A 1 101 ? 12.783 14.036 -3.987 1.00 78.12 101 LEU A C 1
ATOM 810 O O . LEU A 1 101 ? 11.624 14.175 -3.612 1.00 78.12 101 LEU A O 1
ATOM 814 N N . LEU A 1 102 ? 13.273 14.697 -5.039 1.00 82.75 102 LEU A N 1
ATOM 815 C CA . LEU A 1 102 ? 12.474 15.630 -5.840 1.00 82.75 102 LEU A CA 1
ATOM 816 C C . LEU A 1 102 ? 11.314 14.922 -6.550 1.00 82.75 102 LEU A C 1
ATOM 818 O O . LEU A 1 102 ? 10.176 15.383 -6.485 1.00 82.75 102 LEU A O 1
ATOM 822 N N . THR A 1 103 ? 11.574 13.777 -7.182 1.00 85.38 103 THR A N 1
ATOM 823 C CA . THR A 1 103 ? 10.535 12.959 -7.834 1.00 85.38 103 THR A CA 1
ATOM 824 C C . THR A 1 103 ? 9.536 12.395 -6.824 1.00 85.38 103 THR A C 1
ATOM 826 O O . THR A 1 103 ? 8.327 12.450 -7.058 1.00 85.38 103 THR A O 1
ATOM 829 N N . GLY A 1 104 ? 10.018 11.952 -5.661 1.00 79.06 104 GLY A N 1
ATOM 830 C CA . GLY A 1 104 ? 9.210 11.588 -4.502 1.00 79.06 104 GLY A CA 1
ATOM 831 C C . GLY A 1 104 ? 8.287 12.722 -4.067 1.00 79.06 104 GLY A C 1
ATOM 832 O O . GLY A 1 104 ? 7.086 12.522 -3.914 1.00 79.06 104 GLY A O 1
ATOM 833 N N . LEU A 1 105 ? 8.819 13.935 -3.917 1.00 79.25 105 LEU A N 1
ATOM 834 C CA . LEU A 1 105 ? 8.080 15.105 -3.441 1.00 79.25 105 LEU A CA 1
ATOM 835 C C . LEU A 1 105 ? 7.016 15.554 -4.452 1.00 79.25 105 LEU A C 1
ATOM 837 O O . LEU A 1 105 ? 5.882 15.833 -4.064 1.00 79.25 105 LEU A O 1
ATOM 841 N N . ILE A 1 106 ? 7.337 15.531 -5.748 1.00 82.62 106 ILE A N 1
ATOM 842 C CA . ILE A 1 106 ? 6.377 15.790 -6.831 1.00 82.62 106 ILE A CA 1
ATOM 843 C C . ILE A 1 106 ? 5.251 14.748 -6.812 1.00 82.62 106 ILE A C 1
ATOM 845 O O . ILE A 1 106 ? 4.074 15.116 -6.841 1.00 82.62 106 ILE A O 1
ATOM 849 N N . GLY A 1 107 ? 5.593 13.460 -6.717 1.00 79.56 107 GLY A N 1
ATOM 850 C CA . GLY A 1 107 ? 4.618 12.371 -6.640 1.00 79.56 107 GLY A CA 1
ATOM 851 C C . GLY A 1 107 ? 3.729 12.461 -5.399 1.00 79.56 107 GLY A C 1
ATOM 852 O O . GLY A 1 107 ? 2.507 12.348 -5.505 1.00 79.56 107 GLY A O 1
ATOM 853 N N . GLY A 1 108 ? 4.336 12.773 -4.252 1.00 76.12 108 GLY A N 1
ATOM 854 C CA . GLY A 1 108 ? 3.680 13.044 -2.976 1.00 76.12 108 GLY A CA 1
ATOM 855 C C . GLY A 1 108 ? 2.630 14.145 -3.079 1.00 76.12 108 GLY A C 1
ATOM 856 O O . GLY A 1 108 ? 1.450 13.938 -2.786 1.00 76.12 108 GLY A O 1
ATOM 857 N N . LEU A 1 109 ? 3.041 15.327 -3.543 1.00 79.62 109 LEU A N 1
ATOM 858 C CA . LEU A 1 109 ? 2.154 16.483 -3.692 1.00 79.62 109 LEU A CA 1
ATOM 859 C C . LEU A 1 109 ? 1.037 16.226 -4.712 1.00 79.62 109 LEU A C 1
ATOM 861 O O . LEU A 1 109 ? -0.119 16.595 -4.480 1.00 79.62 109 LEU A O 1
ATOM 865 N N . TYR A 1 110 ? 1.358 15.572 -5.831 1.00 82.44 110 TYR A N 1
ATOM 866 C CA . TYR A 1 110 ? 0.374 15.243 -6.858 1.00 82.44 110 TYR A CA 1
ATOM 867 C C . TYR A 1 110 ? -0.693 14.269 -6.344 1.00 82.44 110 TYR A C 1
ATOM 869 O O . TYR A 1 110 ? -1.887 14.467 -6.602 1.00 82.44 110 TYR A O 1
ATOM 877 N N . ALA A 1 111 ? -0.283 13.249 -5.588 1.00 78.19 111 ALA A N 1
ATOM 878 C CA . ALA A 1 111 ? -1.184 12.264 -5.007 1.00 78.19 111 ALA A CA 1
ATOM 879 C C . ALA A 1 111 ? -2.083 12.867 -3.924 1.00 78.19 111 ALA A C 1
ATOM 881 O O . ALA A 1 111 ? -3.264 12.543 -3.889 1.00 78.19 111 ALA A O 1
ATOM 882 N N . VAL A 1 112 ? -1.589 13.794 -3.095 1.00 76.88 112 VAL A N 1
ATOM 883 C CA . VAL A 1 112 ? -2.437 14.503 -2.116 1.00 76.88 112 VAL A CA 1
ATOM 884 C C . VAL A 1 112 ? -3.519 15.330 -2.810 1.00 76.88 112 VAL A C 1
ATOM 886 O O . VAL A 1 112 ? -4.665 15.352 -2.360 1.00 76.88 112 VAL A O 1
ATOM 889 N N . ARG A 1 113 ? -3.183 15.994 -3.925 1.00 76.69 113 ARG A N 1
ATOM 890 C CA . ARG A 1 113 ? -4.139 16.808 -4.692 1.00 76.69 113 ARG A CA 1
ATOM 891 C C . ARG A 1 113 ? -5.166 15.961 -5.454 1.00 76.69 113 ARG A C 1
ATOM 893 O O . ARG A 1 113 ? -6.286 16.415 -5.665 1.00 76.69 113 ARG A O 1
ATOM 900 N N . ASN A 1 114 ? -4.799 14.739 -5.844 1.00 77.00 114 ASN A N 1
ATOM 901 C CA . ASN A 1 114 ? -5.646 13.787 -6.569 1.00 77.00 114 ASN A CA 1
ATOM 902 C C . ASN A 1 114 ? -5.905 12.502 -5.759 1.00 77.00 114 ASN A C 1
ATOM 904 O O . ASN A 1 114 ? -5.932 11.410 -6.336 1.00 77.00 114 ASN A O 1
ATOM 908 N N . SER A 1 115 ? -6.099 12.624 -4.441 1.00 69.88 115 SER A N 1
ATOM 909 C CA . SER A 1 115 ? -6.142 11.490 -3.501 1.00 69.88 115 SER A CA 1
ATOM 910 C C . SER A 1 115 ? -7.093 10.379 -3.936 1.00 69.88 115 SER A C 1
ATOM 912 O O . SER A 1 115 ? -6.719 9.211 -3.912 1.00 69.88 115 SER A O 1
ATOM 914 N N . SER A 1 116 ? -8.266 10.741 -4.453 1.00 69.81 116 SER A N 1
ATOM 915 C CA . SER A 1 116 ? -9.281 9.788 -4.913 1.00 69.81 116 SER A CA 1
ATOM 916 C C . SER A 1 116 ? -8.834 8.940 -6.099 1.00 69.81 116 SER A C 1
ATOM 918 O O . SER A 1 116 ? -9.116 7.743 -6.154 1.00 69.81 116 SER A O 1
ATOM 920 N N . LYS A 1 117 ? -8.091 9.530 -7.042 1.00 73.44 117 LYS A N 1
ATOM 921 C CA . LYS A 1 117 ? -7.524 8.797 -8.179 1.00 73.44 117 LYS A CA 1
ATOM 922 C C . LYS A 1 117 ? -6.392 7.888 -7.719 1.00 73.44 117 LYS A C 1
ATOM 924 O O . LYS A 1 117 ? -6.325 6.749 -8.167 1.00 73.44 117 LYS A O 1
ATOM 929 N N . PHE A 1 118 ? -5.535 8.375 -6.822 1.00 72.44 118 PHE A N 1
ATOM 930 C CA . PHE A 1 118 ? -4.418 7.598 -6.290 1.00 72.44 118 PHE A CA 1
ATOM 931 C C . PHE A 1 118 ? -4.906 6.386 -5.489 1.00 72.44 118 PHE A C 1
ATOM 933 O O . PHE A 1 118 ? -4.500 5.262 -5.772 1.00 72.44 118 PHE A O 1
ATOM 940 N N . VAL A 1 119 ? -5.840 6.588 -4.557 1.00 73.56 119 VAL A N 1
ATOM 941 C CA . VAL A 1 119 ? -6.437 5.498 -3.775 1.00 73.56 119 VAL A CA 1
ATOM 942 C C . VAL A 1 119 ? -7.188 4.521 -4.672 1.00 73.56 119 VAL A C 1
ATOM 944 O O . VAL A 1 119 ? -7.044 3.316 -4.489 1.00 73.56 119 VAL A O 1
ATOM 947 N N . GLY A 1 120 ? -7.915 4.998 -5.688 1.00 71.19 120 GLY A N 1
ATOM 948 C CA . GLY A 1 120 ? -8.554 4.123 -6.674 1.00 71.19 120 GLY A CA 1
ATOM 949 C C . GLY A 1 120 ? -7.552 3.255 -7.445 1.00 71.19 120 GLY A C 1
ATOM 950 O O . GLY A 1 120 ? -7.793 2.065 -7.649 1.00 71.19 120 GLY A O 1
ATOM 951 N N . LEU A 1 121 ? -6.405 3.821 -7.823 1.00 77.25 121 LEU A N 1
ATOM 952 C CA . LEU A 1 121 ? -5.340 3.126 -8.548 1.00 77.25 121 LEU A CA 1
ATOM 953 C C . LEU A 1 121 ? -4.666 2.067 -7.662 1.00 77.25 121 LEU A C 1
ATOM 955 O O . LEU A 1 121 ? -4.577 0.904 -8.055 1.00 77.25 121 LEU A O 1
ATOM 959 N N . VAL A 1 122 ? -4.281 2.440 -6.438 1.00 78.94 122 VAL A N 1
ATOM 960 C CA . VAL A 1 122 ? -3.678 1.524 -5.455 1.00 78.94 122 VAL A CA 1
ATOM 961 C C . VAL A 1 122 ? -4.656 0.418 -5.063 1.00 78.94 122 VAL A C 1
ATOM 963 O O . VAL A 1 122 ? -4.291 -0.754 -5.077 1.00 78.94 122 VAL A O 1
ATOM 966 N N . SER A 1 123 ? -5.915 0.756 -4.778 1.00 77.31 123 SER A N 1
ATOM 967 C CA . SER A 1 123 ? -6.959 -0.225 -4.462 1.00 77.31 123 SER A CA 1
ATOM 968 C C . SER A 1 123 ? -7.156 -1.215 -5.608 1.00 77.31 123 SER A C 1
ATOM 970 O O . SER A 1 123 ? -7.222 -2.418 -5.372 1.00 77.31 123 SER A O 1
ATOM 972 N N . THR A 1 124 ? -7.168 -0.736 -6.854 1.00 81.38 124 THR A N 1
ATOM 973 C CA . THR A 1 124 ? -7.291 -1.605 -8.029 1.00 81.38 124 THR A CA 1
ATOM 974 C C . THR A 1 124 ? -6.084 -2.533 -8.170 1.00 81.38 124 THR A C 1
ATOM 976 O O . THR A 1 124 ? -6.272 -3.717 -8.448 1.00 81.38 124 THR A O 1
ATOM 979 N N . ALA A 1 125 ? -4.863 -2.044 -7.933 1.00 80.00 125 ALA A N 1
ATOM 980 C CA . ALA A 1 125 ? -3.652 -2.868 -7.947 1.00 80.00 125 ALA A CA 1
ATOM 981 C C . ALA A 1 125 ? -3.704 -3.970 -6.877 1.00 80.00 125 ALA A C 1
ATOM 983 O O . ALA A 1 125 ? -3.526 -5.147 -7.189 1.00 80.00 125 ALA A O 1
ATOM 984 N N . VAL A 1 126 ? -4.035 -3.604 -5.636 1.00 83.56 126 VAL A N 1
ATOM 985 C CA . VAL A 1 126 ? -4.116 -4.540 -4.506 1.00 83.56 126 VAL A CA 1
ATOM 986 C C . VAL A 1 126 ? -5.224 -5.571 -4.718 1.00 83.56 126 VAL A C 1
ATOM 988 O O . VAL A 1 126 ? -4.982 -6.765 -4.567 1.00 83.56 126 VAL A O 1
ATOM 991 N N . CYS A 1 127 ? -6.425 -5.155 -5.128 1.00 83.81 127 CYS A N 1
ATOM 992 C CA . CYS A 1 127 ? -7.517 -6.086 -5.409 1.00 83.81 127 CYS A CA 1
ATOM 993 C C . CYS A 1 127 ? -7.180 -7.038 -6.561 1.00 83.81 127 CYS A C 1
ATOM 995 O O . CYS A 1 127 ? -7.501 -8.220 -6.473 1.00 83.81 127 CYS A O 1
ATOM 997 N N . SER A 1 128 ? -6.514 -6.555 -7.615 1.00 85.81 128 SER A N 1
ATOM 998 C CA . SER A 1 128 ? -6.083 -7.404 -8.735 1.00 85.81 128 SER A CA 1
ATOM 999 C C . SER A 1 128 ? -5.064 -8.448 -8.281 1.00 85.81 128 SER A C 1
ATOM 1001 O O . SER A 1 128 ? -5.163 -9.611 -8.664 1.00 85.81 128 SER A O 1
ATOM 1003 N N . PHE A 1 129 ? -4.129 -8.055 -7.412 1.00 86.44 129 PHE A N 1
ATOM 1004 C CA . PHE A 1 129 ? -3.156 -8.965 -6.815 1.00 86.44 129 PHE A CA 1
ATOM 1005 C C . PHE A 1 129 ? -3.806 -10.006 -5.901 1.00 86.44 129 PHE A C 1
ATOM 1007 O O . PHE A 1 129 ? -3.510 -11.192 -6.025 1.00 86.44 129 PHE A O 1
ATOM 1014 N N . ILE A 1 130 ? -4.722 -9.593 -5.020 1.00 85.75 130 ILE A N 1
ATOM 1015 C CA . ILE A 1 130 ? -5.437 -10.505 -4.115 1.00 85.75 130 ILE A CA 1
ATOM 1016 C C . ILE A 1 130 ? -6.285 -11.495 -4.916 1.00 85.75 130 ILE A C 1
ATOM 1018 O O . ILE A 1 130 ? -6.218 -12.693 -4.662 1.00 85.75 130 ILE A O 1
ATOM 1022 N N . LEU A 1 131 ? -7.042 -11.024 -5.911 1.00 86.31 131 LEU A N 1
ATOM 1023 C CA . LEU A 1 131 ? -7.861 -11.888 -6.764 1.00 86.31 131 LEU A CA 1
ATOM 1024 C C . LEU A 1 131 ? -7.007 -12.903 -7.525 1.00 86.31 131 LEU A C 1
ATOM 1026 O O . LEU A 1 131 ? -7.332 -14.089 -7.514 1.00 86.31 131 LEU A O 1
ATOM 1030 N N . ALA A 1 132 ? -5.904 -12.462 -8.134 1.00 87.88 132 ALA A N 1
ATOM 1031 C CA . ALA A 1 132 ? -4.976 -13.359 -8.814 1.00 87.88 132 ALA A CA 1
ATOM 1032 C C . ALA A 1 132 ? -4.336 -14.361 -7.842 1.00 87.88 132 ALA A C 1
ATOM 1034 O O . ALA A 1 132 ? -4.252 -15.542 -8.155 1.00 87.88 132 ALA A O 1
ATOM 1035 N N . SER A 1 133 ? -3.951 -13.922 -6.641 1.00 83.62 133 SER A N 1
ATOM 1036 C CA . SER A 1 133 ? -3.366 -14.790 -5.612 1.00 83.62 133 SER A CA 1
ATOM 1037 C C . SER A 1 133 ? -4.350 -15.854 -5.139 1.00 83.62 133 SER A C 1
ATOM 1039 O O . SER A 1 133 ? -3.981 -17.021 -5.036 1.00 83.62 133 SER A O 1
ATOM 1041 N N . ILE A 1 134 ? -5.608 -15.480 -4.887 1.00 87.56 134 ILE A N 1
ATOM 1042 C CA . ILE A 1 134 ? -6.664 -16.418 -4.497 1.00 87.56 134 ILE A CA 1
ATOM 1043 C C . ILE A 1 134 ? -6.904 -17.413 -5.633 1.00 87.56 134 ILE A C 1
ATOM 1045 O O . ILE A 1 134 ? -6.827 -18.616 -5.403 1.00 87.56 134 ILE A O 1
ATOM 1049 N N . ALA A 1 135 ? -7.130 -16.931 -6.859 1.00 85.25 135 ALA A N 1
ATOM 1050 C CA . ALA A 1 135 ? -7.378 -17.785 -8.018 1.00 85.25 135 ALA A CA 1
ATOM 1051 C C . ALA A 1 135 ? -6.236 -18.789 -8.245 1.00 85.25 135 ALA A C 1
ATOM 1053 O O . ALA A 1 135 ? -6.490 -19.987 -8.360 1.00 85.25 135 ALA A O 1
ATOM 1054 N N . SER A 1 136 ? -4.985 -18.323 -8.219 1.00 85.00 136 SER A N 1
ATOM 1055 C CA . SER A 1 136 ? -3.808 -19.183 -8.351 1.00 85.00 136 SER A CA 1
ATOM 1056 C C . SER A 1 136 ? -3.657 -20.152 -7.181 1.00 85.00 136 SER A C 1
ATOM 1058 O O . SER A 1 136 ? -3.280 -21.292 -7.409 1.00 85.00 136 SER A O 1
ATOM 1060 N N . SER A 1 137 ? -3.993 -19.755 -5.947 1.00 83.88 137 SER A N 1
ATOM 1061 C CA . SER A 1 137 ? -3.949 -20.653 -4.777 1.00 83.88 137 SER A CA 1
ATOM 1062 C C . SER A 1 137 ? -4.971 -21.785 -4.882 1.00 83.88 137 SER A C 1
ATOM 1064 O O . SER A 1 137 ? -4.683 -22.922 -4.517 1.00 83.88 137 SER A O 1
ATOM 1066 N N . PHE A 1 138 ? -6.168 -21.500 -5.405 1.00 85.31 138 PHE A N 1
ATOM 1067 C CA . PHE A 1 138 ? -7.147 -22.542 -5.716 1.00 85.31 138 PHE A CA 1
ATOM 1068 C C . PHE A 1 138 ? -6.644 -23.454 -6.844 1.00 85.31 138 PHE A C 1
ATOM 1070 O O . PHE A 1 138 ? -6.773 -24.672 -6.748 1.00 85.31 138 PHE A O 1
ATOM 1077 N N . PHE A 1 139 ? -6.032 -22.893 -7.887 1.00 83.12 139 PHE A N 1
ATOM 1078 C CA . PHE A 1 139 ? -5.490 -23.673 -9.002 1.00 83.12 139 PHE A CA 1
ATOM 1079 C C . PHE A 1 139 ? -4.342 -24.599 -8.573 1.00 83.12 139 PHE A C 1
ATOM 1081 O O . PHE A 1 139 ? -4.302 -25.761 -8.975 1.00 83.12 139 PHE A O 1
ATOM 1088 N N . ASP A 1 140 ? -3.459 -24.099 -7.709 1.00 82.50 140 ASP A N 1
ATOM 1089 C CA . ASP A 1 140 ? -2.336 -24.845 -7.144 1.00 82.50 140 ASP A CA 1
ATOM 1090 C C . ASP A 1 140 ? -2.813 -26.021 -6.276 1.00 82.50 140 ASP A C 1
ATOM 1092 O O . ASP A 1 140 ? -2.347 -27.153 -6.388 1.00 82.50 140 ASP A O 1
ATOM 1096 N N . LYS A 1 141 ? -3.839 -25.774 -5.453 1.00 80.19 141 LYS A N 1
ATOM 1097 C CA . LYS A 1 141 ? -4.378 -26.779 -4.534 1.00 80.19 141 LYS A CA 1
ATOM 1098 C C . LYS A 1 141 ? -5.201 -27.873 -5.220 1.00 80.19 141 LYS A C 1
ATOM 1100 O O . LYS A 1 141 ? -5.211 -29.002 -4.733 1.00 80.19 141 LYS A O 1
ATOM 1105 N N . TYR A 1 142 ? -5.936 -27.548 -6.286 1.00 80.75 142 TYR A N 1
ATOM 1106 C CA . TYR A 1 142 ? -6.946 -28.450 -6.861 1.00 80.75 142 TYR A CA 1
ATOM 1107 C C . TYR A 1 142 ? -6.640 -28.951 -8.279 1.00 80.75 142 TYR A C 1
ATOM 1109 O O . TYR A 1 142 ? -7.325 -29.866 -8.731 1.00 80.75 142 TYR A O 1
ATOM 1117 N N . VAL A 1 143 ? -5.655 -28.382 -8.987 1.00 79.75 143 VAL A N 1
ATOM 1118 C CA . VAL A 1 143 ? -5.393 -28.718 -10.400 1.00 79.75 143 VAL A CA 1
ATOM 1119 C C . VAL A 1 143 ? -3.949 -29.166 -10.630 1.00 79.75 143 VAL A C 1
ATOM 1121 O O . VAL A 1 143 ? -3.736 -30.252 -11.162 1.00 79.75 143 VAL A O 1
ATOM 1124 N N . PHE A 1 144 ? -2.955 -28.371 -10.220 1.00 72.19 144 PHE A N 1
ATOM 1125 C CA . PHE A 1 144 ? -1.533 -28.679 -10.425 1.00 72.19 144 PHE A CA 1
ATOM 1126 C C . PHE A 1 144 ? -0.687 -28.189 -9.254 1.00 72.19 144 PHE A C 1
ATOM 1128 O O . PHE A 1 144 ? -0.754 -27.012 -8.943 1.00 72.19 144 PHE A O 1
ATOM 1135 N N . ALA A 1 145 ? 0.182 -29.035 -8.692 1.00 80.56 145 ALA A N 1
ATOM 1136 C CA . ALA A 1 145 ? 1.183 -28.598 -7.715 1.00 80.56 145 ALA A CA 1
ATOM 1137 C C . ALA A 1 145 ? 2.299 -27.812 -8.425 1.00 80.56 145 ALA A C 1
ATOM 1139 O O . ALA A 1 145 ? 3.216 -28.391 -9.016 1.00 80.56 145 ALA A O 1
ATOM 1140 N N . LEU A 1 146 ? 2.193 -26.487 -8.420 1.00 75.56 146 LEU A N 1
ATOM 1141 C CA . LEU A 1 146 ? 3.137 -25.586 -9.061 1.00 75.56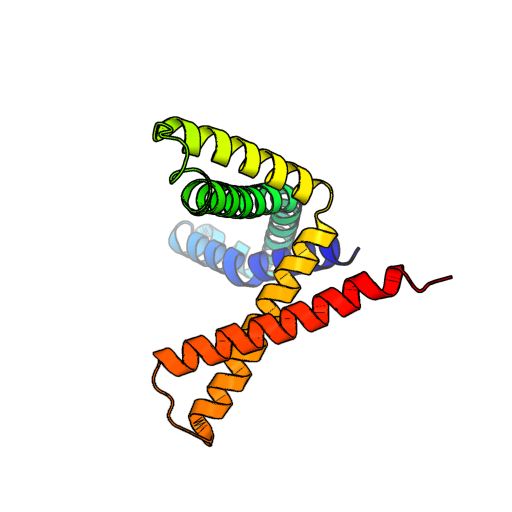 146 LEU A CA 1
ATOM 1142 C C . LEU A 1 146 ? 4.352 -25.362 -8.157 1.00 75.56 146 LEU A C 1
ATOM 1144 O O . LEU A 1 146 ? 4.260 -25.248 -6.939 1.00 75.56 146 LEU A O 1
ATOM 1148 N N . ASN A 1 147 ? 5.530 -25.229 -8.765 1.00 84.69 147 ASN A N 1
ATOM 1149 C CA . ASN A 1 147 ? 6.696 -24.723 -8.045 1.00 84.69 147 ASN A CA 1
ATOM 1150 C C . ASN A 1 147 ? 6.459 -23.248 -7.660 1.00 84.69 147 ASN A C 1
ATOM 1152 O O . ASN A 1 147 ? 5.978 -22.468 -8.487 1.00 84.69 147 ASN A O 1
ATOM 1156 N N . ASN A 1 148 ? 6.866 -22.852 -6.450 1.00 80.25 148 ASN A N 1
ATOM 1157 C CA . ASN A 1 148 ? 6.794 -21.486 -5.917 1.00 80.25 148 ASN A CA 1
ATOM 1158 C C . ASN A 1 148 ? 7.199 -20.392 -6.919 1.00 80.25 148 ASN A C 1
ATOM 1160 O O . ASN A 1 148 ? 6.563 -19.339 -6.976 1.00 80.25 148 ASN A O 1
ATOM 1164 N N . THR A 1 149 ? 8.234 -20.623 -7.733 1.00 83.69 149 THR A N 1
ATOM 1165 C CA . THR A 1 149 ? 8.670 -19.642 -8.739 1.00 83.69 149 THR A CA 1
ATOM 1166 C C . THR A 1 149 ? 7.624 -19.451 -9.840 1.00 83.69 149 THR A C 1
ATOM 1168 O O . THR A 1 149 ? 7.317 -18.320 -10.211 1.00 83.69 149 THR A O 1
ATOM 1171 N N . VAL A 1 150 ? 7.044 -20.542 -10.344 1.00 82.56 150 VAL A N 1
ATOM 1172 C CA . VAL A 1 150 ? 6.013 -20.510 -11.395 1.00 82.56 150 VAL A CA 1
ATOM 1173 C C . VAL A 1 150 ? 4.711 -19.932 -10.845 1.00 82.56 150 VAL A C 1
ATOM 1175 O O . VAL A 1 150 ? 4.089 -19.097 -11.498 1.00 82.56 150 VAL A O 1
ATOM 1178 N N . PHE A 1 151 ? 4.347 -20.298 -9.614 1.00 85.00 151 PHE A N 1
ATOM 1179 C CA . PHE A 1 151 ? 3.210 -19.722 -8.900 1.00 85.00 151 PHE A CA 1
ATOM 1180 C C . PHE A 1 151 ? 3.316 -18.193 -8.804 1.00 85.00 151 PHE A C 1
ATOM 1182 O O . PHE A 1 151 ? 2.392 -17.479 -9.196 1.00 85.00 151 PHE A O 1
ATOM 1189 N N . GLY A 1 152 ? 4.469 -17.680 -8.356 1.00 81.56 152 GLY A N 1
ATOM 1190 C CA . GLY A 1 152 ? 4.713 -16.242 -8.245 1.00 81.56 152 GLY A CA 1
ATOM 1191 C C . GLY A 1 152 ? 4.587 -15.510 -9.584 1.00 81.56 152 GLY A C 1
ATOM 1192 O O . GLY A 1 152 ? 3.943 -14.463 -9.653 1.00 81.56 152 GLY A O 1
ATOM 1193 N N . TRP A 1 153 ? 5.128 -16.084 -10.663 1.00 85.25 153 TRP A N 1
ATOM 1194 C CA . TRP A 1 153 ? 5.004 -15.515 -12.009 1.00 85.25 153 TRP A CA 1
ATOM 1195 C C . TRP A 1 153 ? 3.565 -15.496 -12.520 1.00 85.25 153 TRP A C 1
ATOM 1197 O O . TRP A 1 153 ? 3.140 -14.484 -13.075 1.00 85.25 153 TRP A O 1
ATOM 1207 N N . ILE A 1 154 ? 2.797 -16.566 -12.306 1.00 85.75 154 ILE A N 1
ATOM 1208 C CA . ILE A 1 154 ? 1.385 -16.619 -12.707 1.00 85.75 154 ILE A CA 1
ATOM 1209 C C . ILE A 1 154 ? 0.587 -15.561 -11.949 1.00 85.75 154 ILE A C 1
ATOM 1211 O O . ILE A 1 154 ? -0.130 -14.783 -12.574 1.00 85.75 154 ILE A O 1
ATOM 1215 N N . VAL A 1 155 ? 0.746 -15.475 -10.625 1.00 87.69 155 VAL A N 1
ATOM 1216 C CA . VAL A 1 155 ? 0.088 -14.437 -9.816 1.00 87.69 155 VAL A CA 1
ATOM 1217 C C . VAL A 1 155 ? 0.460 -13.046 -10.319 1.00 87.69 155 VAL A C 1
ATOM 1219 O O . VAL A 1 155 ? -0.423 -12.211 -10.510 1.00 87.69 155 VAL A O 1
ATOM 1222 N N . PHE A 1 156 ? 1.741 -12.796 -10.594 1.00 84.12 156 PHE A N 1
ATOM 1223 C CA . PHE A 1 156 ? 2.204 -11.507 -11.093 1.00 84.12 156 PHE A CA 1
ATOM 1224 C C . PHE A 1 156 ? 1.576 -11.154 -12.446 1.00 84.12 156 PHE A C 1
ATOM 1226 O O . PHE A 1 156 ? 0.902 -10.131 -12.550 1.00 84.12 156 PHE A O 1
ATOM 1233 N N . VAL A 1 157 ? 1.718 -12.011 -13.461 1.00 89.19 157 VAL A N 1
ATOM 1234 C CA . VAL A 1 157 ? 1.189 -11.769 -14.815 1.00 89.19 157 VAL A CA 1
ATOM 1235 C C . VAL A 1 157 ? -0.328 -11.600 -14.795 1.00 89.19 157 VAL A C 1
ATOM 1237 O O . VAL A 1 157 ? -0.860 -10.676 -15.408 1.00 89.19 157 VAL A O 1
ATOM 1240 N N . LEU A 1 158 ? -1.032 -12.456 -14.057 1.00 88.00 158 LEU A N 1
ATOM 1241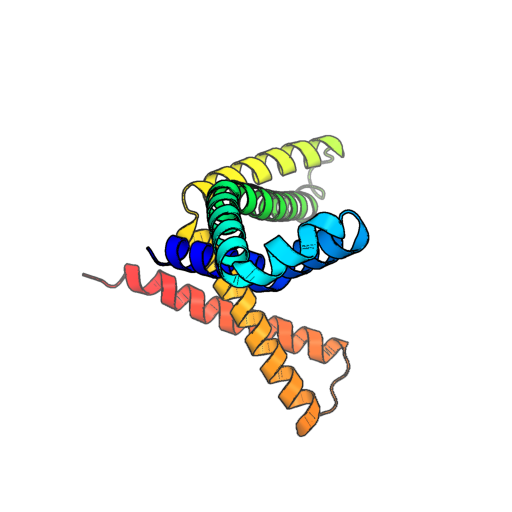 C CA . LEU A 1 158 ? -2.489 -12.450 -14.002 1.00 88.00 158 LEU A CA 1
ATOM 1242 C C . LEU A 1 158 ? -3.008 -11.234 -13.220 1.00 88.00 158 LEU A C 1
ATOM 1244 O O . LEU A 1 158 ? -3.965 -10.592 -13.651 1.00 88.00 158 LEU A O 1
ATOM 1248 N N . SER A 1 159 ? -2.324 -10.836 -12.141 1.00 86.94 159 SER A N 1
ATOM 1249 C CA . SER A 1 159 ? -2.627 -9.590 -11.426 1.00 86.94 159 SER A CA 1
ATOM 1250 C C . SER A 1 159 ? -2.413 -8.357 -12.301 1.00 86.94 159 SER A C 1
ATOM 1252 O O . SER A 1 159 ? -3.254 -7.459 -12.305 1.00 86.94 159 SER A O 1
ATOM 1254 N N . LEU A 1 160 ? -1.333 -8.334 -13.087 1.00 87.00 160 LEU A N 1
ATOM 1255 C CA . LEU A 1 160 ? -0.990 -7.237 -13.984 1.00 87.00 160 LEU A CA 1
ATOM 1256 C C . LEU A 1 160 ? -2.000 -7.146 -15.133 1.00 87.00 160 LEU A C 1
ATOM 1258 O O . LEU A 1 160 ? -2.458 -6.055 -15.464 1.00 87.00 160 LEU A O 1
ATOM 1262 N N . PHE A 1 161 ? -2.433 -8.287 -15.672 1.00 88.06 161 PHE A N 1
ATOM 1263 C CA . PHE A 1 161 ? -3.490 -8.351 -16.676 1.00 88.06 161 PHE A CA 1
ATOM 1264 C C . PHE A 1 161 ? -4.823 -7.807 -16.143 1.00 88.06 161 PHE A C 1
ATOM 1266 O O . PHE A 1 161 ? -5.406 -6.908 -16.751 1.00 88.06 161 PHE A O 1
ATOM 1273 N N . ILE A 1 162 ? -5.289 -8.289 -14.983 1.00 86.88 162 ILE A N 1
ATOM 1274 C CA . ILE A 1 162 ? -6.535 -7.809 -14.356 1.00 86.88 162 ILE A CA 1
ATOM 1275 C C . ILE A 1 162 ? -6.447 -6.305 -14.076 1.00 86.88 162 ILE A C 1
ATOM 1277 O O . ILE A 1 162 ? -7.386 -5.562 -14.373 1.00 86.88 162 ILE A O 1
ATOM 1281 N N . PHE A 1 163 ? -5.307 -5.849 -13.558 1.00 86.56 163 PHE A N 1
ATOM 1282 C CA . PHE A 1 163 ? -5.051 -4.446 -13.273 1.00 86.56 163 PHE A CA 1
ATOM 1283 C C . PHE A 1 163 ? -5.139 -3.574 -14.533 1.00 86.56 163 PHE A C 1
ATOM 1285 O O . PHE A 1 163 ? -5.883 -2.590 -14.540 1.00 86.56 163 PHE A O 1
ATOM 1292 N N . LEU A 1 164 ? -4.448 -3.949 -15.616 1.00 85.12 164 LEU A N 1
ATOM 1293 C CA . LEU A 1 164 ? -4.460 -3.208 -16.882 1.00 85.12 164 LEU A CA 1
ATOM 1294 C C . LEU A 1 164 ? -5.854 -3.172 -17.516 1.00 85.12 164 LEU A C 1
ATOM 1296 O O . LEU A 1 164 ? -6.305 -2.108 -17.944 1.00 85.12 164 LEU A O 1
ATOM 1300 N N . VAL A 1 165 ? -6.573 -4.298 -17.533 1.00 85.44 165 VAL A N 1
ATOM 1301 C CA . VAL A 1 165 ? -7.954 -4.371 -18.046 1.00 85.44 165 VAL A CA 1
ATOM 1302 C C . VAL A 1 165 ? -8.891 -3.472 -17.236 1.00 85.44 165 VAL A C 1
ATOM 1304 O O . VAL A 1 165 ? -9.779 -2.815 -17.783 1.00 85.44 165 VAL A O 1
ATOM 1307 N N . ARG A 1 166 ? -8.710 -3.418 -15.913 1.00 80.88 166 ARG A N 1
ATOM 1308 C CA . ARG A 1 166 ? -9.546 -2.590 -15.042 1.00 80.88 166 ARG A CA 1
ATOM 1309 C C . ARG A 1 166 ? -9.232 -1.106 -15.206 1.00 80.88 166 ARG A C 1
ATOM 1311 O O . ARG A 1 166 ? -10.165 -0.314 -15.304 1.00 80.88 166 ARG A O 1
ATOM 1318 N N . ILE A 1 167 ? -7.956 -0.727 -15.275 1.00 78.94 167 ILE A N 1
ATOM 1319 C CA . ILE A 1 167 ? -7.546 0.667 -15.481 1.00 78.94 167 ILE A CA 1
ATOM 1320 C C . ILE A 1 167 ? -7.999 1.191 -16.844 1.00 78.94 167 ILE A C 1
ATOM 1322 O O . ILE A 1 167 ? -8.568 2.279 -16.912 1.00 78.94 167 ILE A O 1
ATOM 1326 N N . THR A 1 168 ? -7.816 0.414 -17.912 1.00 74.88 168 THR A N 1
ATOM 1327 C CA . THR A 1 168 ? -8.267 0.804 -19.259 1.00 74.88 168 THR A CA 1
ATOM 1328 C C . THR A 1 168 ? -9.778 1.012 -19.311 1.00 74.88 168 THR A C 1
ATOM 1330 O O . THR A 1 168 ? -10.229 2.000 -19.879 1.00 74.88 168 THR A O 1
ATOM 1333 N N . LYS A 1 169 ? -10.578 0.175 -18.636 1.00 70.31 169 LYS A N 1
ATOM 1334 C CA . LYS A 1 169 ? -12.027 0.407 -18.499 1.00 70.31 169 LYS A CA 1
ATOM 1335 C C . LYS A 1 169 ? -12.378 1.607 -17.611 1.00 70.31 169 LYS A C 1
ATOM 1337 O O . LYS A 1 169 ? -13.324 2.320 -17.916 1.00 70.31 169 LYS A O 1
ATOM 1342 N N . LEU A 1 170 ? -11.651 1.853 -16.521 1.00 64.31 170 LEU A N 1
ATOM 1343 C CA . LEU A 1 170 ? -11.925 2.977 -15.612 1.00 64.31 170 LEU A CA 1
ATOM 1344 C C . LEU A 1 170 ? -11.560 4.344 -16.213 1.00 64.31 170 LEU A C 1
ATOM 1346 O O . LEU A 1 170 ? -12.186 5.346 -15.864 1.00 64.31 170 LEU A O 1
ATOM 1350 N N . TRP A 1 171 ? -10.565 4.400 -17.101 1.00 63.47 171 TRP A N 1
ATOM 1351 C CA . TRP A 1 171 ? -10.126 5.642 -17.747 1.00 63.47 171 TRP A CA 1
ATOM 1352 C C . TRP A 1 171 ? -10.631 5.819 -19.181 1.00 63.47 171 TRP A C 1
ATOM 1354 O O . TRP A 1 171 ? -10.936 6.949 -19.553 1.00 63.47 171 TRP A O 1
ATOM 1364 N N . GLY A 1 172 ? -10.837 4.743 -19.942 1.00 51.50 172 GLY A N 1
ATOM 1365 C CA . GLY A 1 172 ? -11.370 4.802 -21.310 1.00 51.50 172 GLY A CA 1
ATOM 1366 C C . GLY A 1 172 ? -12.842 5.224 -21.403 1.00 51.50 172 GLY A C 1
ATOM 1367 O O . GLY A 1 172 ? -13.279 5.725 -22.432 1.00 51.50 172 GLY A O 1
ATOM 1368 N N . VAL A 1 173 ? -13.619 5.111 -20.319 1.00 50.94 173 VAL A N 1
ATOM 1369 C CA . VAL A 1 173 ? -15.039 5.525 -20.308 1.00 50.94 173 VAL A CA 1
ATOM 1370 C C . VAL A 1 173 ? -15.209 7.052 -20.377 1.00 50.94 173 VAL A C 1
ATOM 1372 O O . VAL A 1 173 ? -16.278 7.526 -20.751 1.00 50.94 173 VAL A O 1
ATOM 1375 N 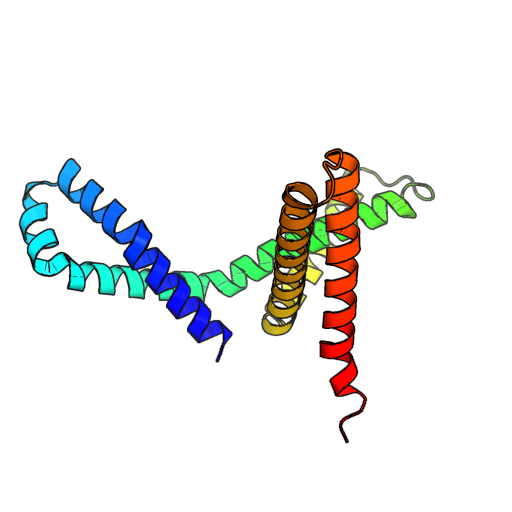N . LYS A 1 174 ? -14.167 7.847 -20.091 1.00 48.88 174 LYS A N 1
ATOM 1376 C CA . LYS A 1 174 ? -14.252 9.313 -20.212 1.00 48.88 174 LYS A CA 1
ATOM 1377 C C . LYS A 1 174 ? -14.084 9.847 -21.635 1.00 48.88 174 LYS A C 1
ATOM 1379 O O . LYS A 1 174 ? -14.521 10.963 -21.879 1.00 48.88 174 LYS A O 1
ATOM 1384 N N . GLU A 1 175 ? -13.498 9.090 -22.562 1.00 45.69 175 GLU A N 1
ATOM 1385 C CA . GLU A 1 175 ? -13.259 9.579 -23.933 1.00 45.69 175 GLU A CA 1
ATOM 1386 C C . GLU A 1 175 ? -14.427 9.316 -24.898 1.00 45.69 175 GLU A C 1
ATOM 1388 O O . GLU A 1 175 ? -14.495 9.933 -25.958 1.00 45.69 175 GLU A O 1
ATOM 1393 N N . HIS A 1 176 ? -15.396 8.475 -24.521 1.00 42.88 176 HIS A N 1
ATOM 1394 C CA . HIS A 1 176 ? -16.582 8.195 -25.347 1.00 42.88 176 HIS A CA 1
ATOM 1395 C C . HIS A 1 176 ? -17.908 8.719 -24.778 1.00 42.88 176 HIS A C 1
ATOM 1397 O O . HIS A 1 176 ? -18.957 8.500 -25.379 1.00 42.88 176 HIS A O 1
ATOM 1403 N N . GLY A 1 177 ? -17.871 9.456 -23.666 1.00 39.56 177 GLY A N 1
ATOM 1404 C CA . GLY A 1 177 ? -19.031 10.171 -23.135 1.00 39.56 177 GLY A CA 1
ATOM 1405 C C . GLY A 1 177 ? -19.160 11.562 -23.747 1.00 39.56 177 GLY A C 1
ATOM 1406 O O . GLY A 1 177 ? -18.693 12.534 -23.155 1.00 39.56 177 GLY A O 1
ATOM 1407 N N . LYS A 1 178 ? -19.790 11.641 -24.923 1.00 35.53 178 LYS A N 1
ATOM 1408 C CA . LYS A 1 178 ? -20.729 12.743 -25.170 1.00 35.53 178 LYS A CA 1
ATOM 1409 C C . LYS A 1 178 ? -21.893 12.628 -24.190 1.00 35.53 178 LYS A C 1
ATOM 1411 O O . LYS A 1 178 ? -22.263 11.473 -23.879 1.00 35.53 178 LYS A O 1
#